Protein AF-A0AAN4YDA5-F1 (afdb_monomer)

pLDDT: mean 72.39, std 14.9, range [34.28, 94.94]

Structure (mmCIF, N/CA/C/O backbone):
data_AF-A0AAN4YDA5-F1
#
_entry.id   AF-A0AAN4YDA5-F1
#
loop_
_atom_site.group_PDB
_atom_site.id
_atom_site.type_symbol
_atom_site.label_atom_id
_atom_site.label_alt_id
_atom_site.label_comp_id
_atom_site.label_asym_id
_atom_site.label_entity_id
_atom_site.label_seq_id
_atom_site.pdbx_PDB_ins_code
_atom_site.Cartn_x
_atom_site.Cartn_y
_atom_site.Cartn_z
_atom_site.occupancy
_atom_site.B_iso_or_equiv
_atom_site.auth_seq_id
_atom_site.auth_comp_id
_atom_site.auth_asym_id
_atom_site.auth_atom_id
_atom_site.pdbx_PDB_model_num
ATOM 1 N N . MET A 1 1 ? 14.676 6.066 6.041 1.00 34.28 1 MET A N 1
ATOM 2 C CA . MET A 1 1 ? 15.477 5.289 5.071 1.00 34.28 1 MET A CA 1
ATOM 3 C C . MET A 1 1 ? 14.777 5.064 3.719 1.00 34.28 1 MET A C 1
ATOM 5 O O . MET A 1 1 ? 15.328 4.334 2.922 1.00 34.28 1 MET A O 1
ATOM 9 N N . GLU A 1 2 ? 13.653 5.724 3.388 1.00 39.34 2 GLU A N 1
ATOM 10 C CA . GLU A 1 2 ? 12.877 5.402 2.159 1.00 39.34 2 GLU A CA 1
ATOM 11 C C . GLU A 1 2 ? 12.733 6.587 1.170 1.00 39.34 2 GLU A C 1
ATOM 13 O O . GLU A 1 2 ? 12.292 6.413 0.042 1.00 39.34 2 GLU A O 1
ATOM 18 N N . ASN A 1 3 ? 13.141 7.809 1.548 1.00 34.31 3 ASN A N 1
ATOM 19 C CA . ASN A 1 3 ? 13.253 8.949 0.613 1.00 34.31 3 ASN A CA 1
ATOM 20 C C . ASN A 1 3 ? 14.486 8.844 -0.306 1.00 34.31 3 ASN A C 1
ATOM 22 O O . ASN A 1 3 ? 14.667 9.662 -1.206 1.00 34.31 3 ASN A O 1
ATOM 26 N N . LEU A 1 4 ? 15.340 7.846 -0.063 1.00 42.00 4 LEU A N 1
ATOM 27 C CA . LEU A 1 4 ? 16.563 7.623 -0.819 1.00 42.00 4 LEU A CA 1
ATOM 28 C C . LEU A 1 4 ? 16.290 6.921 -2.155 1.00 42.00 4 LEU A C 1
ATOM 30 O O . LEU A 1 4 ? 17.019 7.191 -3.089 1.00 42.00 4 LEU A O 1
ATOM 34 N N . ASP A 1 5 ? 15.244 6.106 -2.316 1.00 52.53 5 ASP A N 1
ATOM 35 C CA . ASP A 1 5 ? 15.135 5.218 -3.490 1.00 52.53 5 ASP A CA 1
ATOM 36 C C . ASP A 1 5 ? 15.022 5.958 -4.837 1.00 52.53 5 ASP A C 1
ATOM 38 O O . ASP A 1 5 ? 15.670 5.575 -5.808 1.00 52.53 5 ASP A O 1
ATOM 42 N N . PHE A 1 6 ? 14.262 7.057 -4.913 1.00 47.09 6 PHE A N 1
ATOM 43 C CA . PHE A 1 6 ? 14.107 7.822 -6.164 1.00 47.09 6 PHE A CA 1
ATOM 44 C C . PHE A 1 6 ? 15.249 8.816 -6.427 1.00 47.09 6 PHE A C 1
ATOM 46 O O . PHE A 1 6 ? 15.588 9.062 -7.584 1.00 47.09 6 PHE A O 1
ATOM 53 N N . LEU A 1 7 ? 15.857 9.385 -5.380 1.00 45.34 7 LEU A N 1
ATOM 54 C CA . LEU A 1 7 ? 16.996 10.300 -5.523 1.00 45.34 7 LEU A CA 1
ATOM 55 C C . LEU A 1 7 ? 18.299 9.521 -5.782 1.00 45.34 7 LEU A C 1
ATOM 57 O O . LEU A 1 7 ? 19.091 9.917 -6.630 1.00 45.34 7 LEU A O 1
ATOM 61 N N . VAL A 1 8 ? 18.465 8.362 -5.133 1.00 51.69 8 VAL A N 1
ATOM 62 C CA . VAL A 1 8 ? 19.531 7.387 -5.411 1.00 51.69 8 VAL A CA 1
ATOM 63 C C . VAL A 1 8 ? 19.336 6.767 -6.787 1.00 51.69 8 VAL A C 1
ATOM 65 O O . VAL A 1 8 ? 20.324 6.556 -7.465 1.00 51.69 8 VAL A O 1
ATOM 68 N N . ALA A 1 9 ? 18.110 6.548 -7.276 1.00 50.44 9 ALA A N 1
ATOM 69 C CA . ALA A 1 9 ? 17.897 6.152 -8.672 1.00 50.44 9 ALA A CA 1
ATOM 70 C C . ALA A 1 9 ? 18.414 7.203 -9.675 1.00 50.44 9 ALA A C 1
ATOM 72 O O . ALA A 1 9 ? 18.934 6.835 -10.727 1.00 50.44 9 ALA A O 1
ATOM 73 N N . LEU A 1 10 ? 18.311 8.497 -9.350 1.00 51.88 10 LEU A N 1
ATOM 74 C CA . LEU A 1 10 ? 18.840 9.583 -10.180 1.00 51.88 10 LEU A CA 1
ATOM 75 C C . LEU A 1 10 ? 20.381 9.659 -10.114 1.00 51.88 10 LEU A C 1
ATOM 77 O O . LEU A 1 10 ? 21.029 9.777 -11.150 1.00 51.88 10 LEU A O 1
ATOM 81 N N . GLU A 1 11 ? 20.965 9.513 -8.920 1.00 50.19 11 GLU A N 1
ATOM 82 C CA . GLU A 1 11 ? 22.423 9.418 -8.704 1.00 50.19 11 GLU A CA 1
ATOM 83 C C . GLU A 1 11 ? 23.027 8.149 -9.332 1.00 50.19 11 GLU A C 1
ATOM 85 O O . GLU A 1 11 ? 24.063 8.201 -9.990 1.00 50.19 11 GLU A O 1
ATOM 90 N N . LEU A 1 12 ? 22.349 7.004 -9.225 1.00 52.25 12 LEU A N 1
ATOM 91 C CA . LEU A 1 12 ? 22.730 5.753 -9.881 1.00 52.25 12 LEU A CA 1
ATOM 92 C C . LEU A 1 12 ? 22.575 5.844 -11.396 1.00 52.25 12 LEU A C 1
ATOM 94 O O . LEU A 1 12 ? 23.369 5.232 -12.099 1.00 52.25 12 LEU A O 1
ATOM 98 N N . CYS A 1 13 ? 21.616 6.618 -11.914 1.00 52.94 13 CYS A N 1
ATOM 99 C CA . CYS A 1 13 ? 21.529 6.920 -13.343 1.00 52.94 13 CYS A CA 1
ATOM 100 C C . CYS A 1 13 ? 22.736 7.755 -13.808 1.00 52.94 13 CYS A C 1
ATOM 102 O O . CYS A 1 13 ? 23.263 7.500 -14.890 1.00 52.94 13 CYS A O 1
ATOM 104 N N . HIS A 1 14 ? 23.220 8.691 -12.983 1.00 55.66 14 HIS A N 1
ATOM 105 C CA . HIS A 1 14 ? 24.477 9.414 -13.216 1.00 55.66 14 HIS A CA 1
ATOM 106 C C . HIS A 1 14 ? 25.704 8.485 -13.157 1.00 55.66 14 HIS A C 1
ATOM 108 O O . HIS A 1 14 ? 26.591 8.580 -14.007 1.00 55.66 14 HIS A O 1
ATOM 114 N N . LEU A 1 15 ? 25.734 7.539 -12.212 1.00 52.16 15 LEU A N 1
ATOM 115 C CA . LEU A 1 15 ? 26.804 6.545 -12.085 1.00 52.16 15 LEU A CA 1
ATOM 116 C C . LEU A 1 15 ? 26.795 5.521 -13.238 1.00 52.16 15 LEU A C 1
ATOM 118 O O . LEU A 1 15 ? 27.858 5.131 -13.714 1.00 52.16 15 LEU A O 1
ATOM 122 N N . TYR A 1 16 ? 25.616 5.126 -13.737 1.00 55.44 16 TYR A N 1
ATOM 123 C CA . TYR A 1 16 ? 25.456 4.267 -14.922 1.00 55.44 16 TYR A CA 1
ATOM 124 C C . TYR A 1 16 ? 25.935 4.969 -16.200 1.00 55.44 16 TYR A C 1
ATOM 126 O O . TYR A 1 16 ? 26.518 4.325 -17.069 1.00 55.44 16 TYR A O 1
ATOM 134 N N . LEU A 1 17 ? 25.744 6.291 -16.288 1.00 51.53 17 LEU A N 1
ATOM 135 C CA . LEU A 1 17 ? 26.284 7.135 -17.359 1.00 51.53 17 LEU A CA 1
ATOM 136 C C . LEU A 1 17 ? 27.822 7.185 -17.335 1.00 51.53 17 LEU A C 1
ATOM 138 O O . LEU A 1 17 ? 28.439 7.159 -18.396 1.00 51.53 17 LEU A O 1
ATOM 142 N N . LEU A 1 18 ? 28.447 7.191 -16.147 1.00 52.97 18 LEU A N 1
ATOM 143 C CA . LEU A 1 18 ? 29.911 7.131 -15.998 1.00 52.97 18 LEU A CA 1
ATOM 144 C C . LEU A 1 18 ? 30.494 5.716 -16.196 1.00 52.97 18 LEU A C 1
ATOM 146 O O . LEU A 1 18 ? 31.603 5.570 -16.706 1.00 52.97 18 LEU A O 1
ATOM 150 N N . CYS A 1 19 ? 29.765 4.667 -15.801 1.00 49.03 19 CYS A N 1
ATOM 151 C CA . CYS A 1 19 ? 30.196 3.263 -15.879 1.00 49.03 19 CYS A CA 1
ATOM 152 C C . CYS A 1 19 ? 29.975 2.628 -17.272 1.00 49.03 19 CYS A C 1
ATOM 154 O O . CYS A 1 19 ? 30.433 1.516 -17.536 1.00 49.03 19 CYS A O 1
ATOM 156 N N . GLY A 1 20 ? 29.311 3.335 -18.193 1.00 48.91 20 GLY A N 1
ATOM 157 C CA . GLY A 1 20 ? 29.119 2.903 -19.583 1.00 48.91 20 GLY A CA 1
ATOM 158 C C . GLY A 1 20 ? 30.387 2.940 -20.449 1.00 48.91 20 GLY A C 1
ATOM 159 O O . GLY A 1 20 ? 30.426 2.303 -21.495 1.00 48.91 20 GLY A O 1
ATOM 160 N N . THR A 1 21 ? 31.447 3.632 -20.021 1.00 49.22 21 THR A N 1
ATOM 161 C CA . THR A 1 21 ? 32.668 3.820 -20.831 1.00 49.22 21 THR A CA 1
ATOM 162 C C . THR A 1 21 ? 33.684 2.673 -20.701 1.00 49.22 21 THR A C 1
ATOM 164 O O . THR A 1 21 ? 34.673 2.659 -21.428 1.00 49.22 21 THR A O 1
ATOM 167 N N . LEU A 1 22 ? 33.480 1.708 -19.787 1.00 48.50 22 LEU A N 1
ATOM 168 C CA . LEU A 1 22 ? 34.521 0.737 -19.390 1.00 48.50 22 LEU A CA 1
ATOM 169 C C . LEU A 1 22 ? 34.213 -0.746 -19.675 1.00 48.50 22 LEU A C 1
ATOM 171 O O . LEU A 1 22 ? 35.069 -1.592 -19.436 1.00 48.50 22 LEU A O 1
ATOM 175 N N . SER A 1 23 ? 33.039 -1.091 -20.211 1.00 49.66 23 SER A N 1
ATOM 176 C CA . SER A 1 23 ? 32.669 -2.486 -20.525 1.00 49.66 23 SER A CA 1
ATOM 177 C C . SER A 1 23 ? 32.582 -2.742 -22.033 1.00 49.66 23 SER A C 1
ATOM 179 O O . SER A 1 23 ? 31.580 -3.189 -22.565 1.00 49.66 23 SER A O 1
ATOM 181 N N . MET A 1 24 ? 33.683 -2.473 -22.730 1.00 49.12 24 MET A N 1
ATOM 182 C CA . MET A 1 24 ? 33.855 -2.679 -24.170 1.00 49.12 24 MET A CA 1
ATOM 183 C C . MET A 1 24 ? 34.163 -4.160 -24.454 1.00 49.12 24 MET A C 1
ATOM 185 O O . MET A 1 24 ? 35.333 -4.516 -24.485 1.00 49.12 24 MET A O 1
ATOM 189 N N . LEU A 1 25 ? 33.147 -5.042 -24.558 1.00 48.94 25 LEU A N 1
ATOM 190 C CA . LEU A 1 25 ? 33.273 -6.394 -25.174 1.00 48.94 25 LEU A CA 1
ATOM 191 C C . LEU A 1 25 ? 31.954 -7.208 -25.326 1.00 48.94 25 LEU A C 1
ATOM 193 O O . LEU A 1 25 ? 32.028 -8.400 -25.627 1.00 48.94 25 LEU A O 1
ATOM 197 N N . ARG A 1 26 ? 30.737 -6.646 -25.152 1.00 53.34 26 ARG A N 1
ATOM 198 C CA . ARG A 1 26 ? 29.482 -7.445 -25.267 1.00 53.34 26 ARG A CA 1
ATOM 199 C C . ARG A 1 26 ? 28.284 -6.727 -25.928 1.00 53.34 26 ARG A C 1
ATOM 201 O O . ARG A 1 26 ? 27.133 -7.103 -25.694 1.00 53.34 26 ARG A O 1
ATOM 208 N N . ASP A 1 27 ? 28.537 -5.726 -26.777 1.00 51.53 27 ASP A N 1
ATOM 209 C CA . ASP A 1 27 ? 27.580 -4.648 -27.093 1.00 51.53 27 ASP A CA 1
ATOM 210 C C . ASP A 1 27 ? 27.171 -4.517 -28.568 1.00 51.53 27 ASP A C 1
ATOM 212 O O . ASP A 1 27 ? 27.545 -3.566 -29.248 1.00 51.53 27 ASP A O 1
ATOM 216 N N . LEU A 1 28 ? 26.305 -5.412 -29.054 1.00 50.78 28 LEU A N 1
ATOM 217 C CA . LEU A 1 28 ? 25.500 -5.108 -30.254 1.00 50.78 28 LEU A CA 1
ATOM 218 C C . LEU A 1 28 ? 23.986 -5.185 -29.996 1.00 50.78 28 LEU A C 1
ATOM 220 O O . LEU A 1 28 ? 23.225 -4.405 -30.556 1.00 50.78 28 LEU A O 1
ATOM 224 N N . GLN A 1 29 ? 23.538 -6.022 -29.052 1.00 55.00 29 GLN A N 1
ATOM 225 C CA . GLN A 1 29 ? 22.115 -6.132 -28.686 1.00 55.00 29 GLN A CA 1
ATOM 226 C C . GLN A 1 29 ? 21.689 -5.199 -27.528 1.00 55.00 29 GLN A C 1
ATOM 228 O O . GLN A 1 29 ? 20.506 -4.901 -27.377 1.00 55.00 29 GLN A O 1
ATOM 233 N N . ARG A 1 30 ? 22.637 -4.711 -26.707 1.00 52.34 30 ARG A N 1
ATOM 234 C CA . ARG A 1 30 ? 22.384 -3.798 -25.567 1.00 52.34 30 ARG A CA 1
ATOM 235 C C . ARG A 1 30 ? 22.401 -2.312 -25.959 1.00 52.34 30 ARG A C 1
ATOM 237 O O . ARG A 1 30 ? 21.693 -1.527 -25.333 1.00 52.34 30 ARG A O 1
ATOM 244 N N . LEU A 1 31 ? 23.120 -1.944 -27.025 1.00 51.47 31 LEU A N 1
ATOM 245 C CA . LEU A 1 31 ? 23.297 -0.552 -27.469 1.00 51.47 31 LEU A CA 1
ATOM 246 C C . LEU A 1 31 ? 22.010 0.080 -28.044 1.00 51.47 31 LEU A C 1
ATOM 248 O O . LEU A 1 31 ? 21.809 1.283 -27.933 1.00 51.47 31 LEU A O 1
ATOM 252 N N . LEU A 1 32 ? 21.100 -0.730 -28.600 1.00 54.00 32 LEU A N 1
ATOM 253 C CA . LEU A 1 32 ? 19.773 -0.289 -29.065 1.00 54.00 32 LEU A CA 1
ATOM 254 C C . LEU A 1 32 ? 18.725 -0.214 -27.936 1.00 54.00 32 LEU A C 1
ATOM 256 O O . LEU A 1 32 ? 17.678 0.410 -28.100 1.00 54.0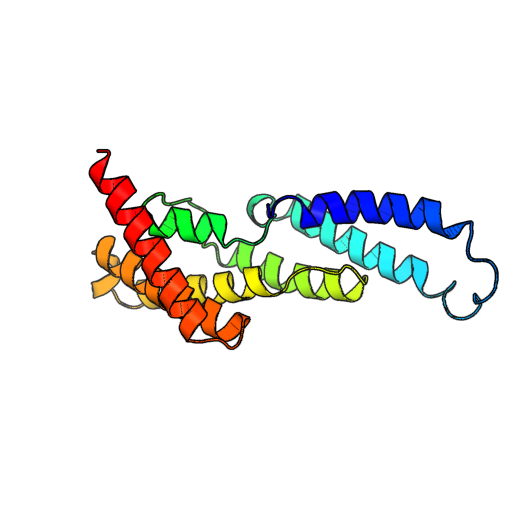0 32 LEU A O 1
ATOM 260 N N . LEU A 1 33 ? 18.983 -0.852 -26.787 1.00 55.06 33 LEU A N 1
ATOM 261 C CA . LEU A 1 33 ? 18.015 -0.987 -25.690 1.00 55.06 33 LEU A CA 1
ATOM 262 C C . LEU A 1 33 ? 18.179 0.081 -24.592 1.00 55.06 33 LEU A C 1
ATOM 264 O O . LEU A 1 33 ? 17.208 0.361 -23.883 1.00 55.06 33 LEU A O 1
ATOM 268 N N . SER A 1 34 ? 19.360 0.700 -24.492 1.00 60.38 34 SER A N 1
ATOM 269 C CA . SER A 1 34 ? 19.711 1.709 -23.483 1.00 60.38 34 SER A CA 1
ATOM 270 C C . SER A 1 34 ? 18.892 3.014 -23.532 1.00 60.38 34 SER A C 1
ATOM 272 O O . SER A 1 34 ? 18.431 3.436 -22.465 1.00 60.38 34 SER A O 1
ATOM 274 N N . PRO A 1 35 ? 18.590 3.650 -24.692 1.00 64.94 35 PRO A N 1
ATOM 275 C CA . PRO A 1 35 ? 17.844 4.914 -24.685 1.00 64.94 35 PRO A CA 1
ATOM 276 C C . PRO A 1 35 ? 16.380 4.721 -24.273 1.00 64.94 35 PRO A C 1
ATOM 278 O O . PRO A 1 35 ? 15.786 5.585 -23.628 1.00 64.94 35 PRO A O 1
ATOM 281 N N . ARG A 1 36 ? 15.796 3.558 -24.588 1.00 62.97 36 ARG A N 1
ATOM 282 C CA . ARG A 1 36 ? 14.414 3.222 -24.233 1.00 62.97 36 ARG A CA 1
ATOM 283 C C . ARG A 1 36 ? 14.234 3.139 -22.714 1.00 62.97 36 ARG A C 1
ATOM 285 O O . ARG A 1 36 ? 13.249 3.647 -22.193 1.00 62.97 36 ARG A O 1
ATOM 292 N N . GLN A 1 37 ? 15.186 2.535 -22.002 1.00 64.56 37 GLN A N 1
ATOM 293 C CA . GLN A 1 37 ? 15.141 2.373 -20.541 1.00 64.56 37 GLN A CA 1
ATOM 294 C C . GLN A 1 37 ? 15.288 3.716 -19.810 1.00 64.56 37 GLN A C 1
ATOM 296 O O . GLN A 1 37 ? 14.527 3.991 -18.881 1.00 64.56 37 GLN A O 1
ATOM 301 N N . MET A 1 38 ? 16.189 4.584 -20.286 1.00 67.19 38 MET A N 1
ATOM 302 C CA . MET A 1 38 ? 16.328 5.958 -19.784 1.00 67.19 38 MET A CA 1
ATOM 303 C C . MET A 1 38 ? 15.068 6.790 -20.022 1.00 67.19 38 MET A C 1
ATOM 305 O O . MET A 1 38 ? 14.641 7.510 -19.122 1.00 67.19 38 MET A O 1
ATOM 309 N N . LEU A 1 39 ? 14.434 6.668 -21.194 1.00 72.62 39 LEU A N 1
ATOM 310 C CA . LEU A 1 39 ? 13.193 7.385 -21.486 1.00 72.62 39 LEU A CA 1
ATOM 311 C C . LEU A 1 39 ? 12.072 6.977 -20.518 1.00 72.62 39 LEU A C 1
ATOM 313 O O . LEU A 1 39 ? 11.400 7.845 -19.965 1.00 72.62 39 LEU A O 1
ATOM 317 N N . PHE A 1 40 ? 11.916 5.678 -20.239 1.00 68.12 40 PHE A N 1
ATOM 318 C CA . PHE A 1 40 ? 10.947 5.195 -19.248 1.00 68.12 40 PHE A CA 1
ATOM 319 C C . PHE A 1 40 ? 11.239 5.715 -17.833 1.00 68.12 40 PHE A C 1
ATOM 321 O O . PHE A 1 40 ? 10.311 6.150 -17.150 1.00 68.12 40 PHE A O 1
ATOM 328 N N . ALA A 1 41 ? 12.507 5.739 -17.409 1.00 66.75 41 ALA A N 1
ATOM 329 C CA . ALA A 1 41 ? 12.897 6.266 -16.099 1.00 66.75 41 ALA A CA 1
ATOM 330 C C . ALA A 1 41 ? 12.640 7.779 -15.971 1.00 66.75 41 ALA A C 1
ATOM 332 O O . ALA A 1 41 ? 12.093 8.230 -14.964 1.00 66.75 41 ALA A O 1
ATOM 333 N N . LEU A 1 42 ? 12.986 8.562 -16.998 1.00 70.62 42 LEU A N 1
ATOM 334 C CA . LEU A 1 42 ? 12.786 10.014 -17.021 1.00 70.62 42 LEU A CA 1
ATOM 335 C C . LEU A 1 42 ? 11.302 10.386 -17.039 1.00 70.62 42 LEU A C 1
ATOM 337 O O . LEU A 1 42 ? 10.890 11.292 -16.313 1.00 70.62 42 LEU A O 1
ATOM 341 N N . ILE A 1 43 ? 10.489 9.666 -17.817 1.00 72.75 43 ILE A N 1
ATOM 342 C CA . ILE A 1 43 ? 9.034 9.857 -17.841 1.00 72.75 43 ILE A CA 1
ATOM 343 C C . ILE A 1 43 ? 8.440 9.522 -16.469 1.00 72.75 43 ILE A C 1
ATOM 345 O O . ILE A 1 43 ? 7.658 10.312 -15.945 1.00 72.75 43 ILE A O 1
ATOM 349 N N . ALA A 1 44 ? 8.845 8.409 -15.850 1.00 68.06 44 ALA A N 1
ATOM 350 C CA . ALA A 1 44 ? 8.374 8.023 -14.520 1.00 68.06 44 ALA A CA 1
ATOM 351 C C . ALA A 1 44 ? 8.739 9.064 -13.448 1.00 68.06 44 ALA A C 1
ATOM 353 O O . ALA A 1 44 ? 7.885 9.476 -12.661 1.00 68.06 44 ALA A O 1
ATOM 354 N N . ALA A 1 45 ? 9.991 9.531 -13.443 1.00 67.12 45 ALA A N 1
ATOM 355 C CA . ALA A 1 45 ? 10.474 10.531 -12.495 1.00 67.12 45 ALA A CA 1
ATOM 356 C C . ALA A 1 45 ? 9.785 11.893 -12.687 1.00 67.12 45 ALA A C 1
ATOM 358 O O . ALA A 1 45 ? 9.371 12.521 -11.711 1.00 67.12 45 ALA A O 1
ATOM 359 N N . SER A 1 46 ? 9.612 12.332 -13.938 1.00 68.88 46 SER A N 1
ATOM 360 C CA . SER A 1 46 ? 8.898 13.569 -14.276 1.00 68.88 46 SER A CA 1
ATOM 361 C C . SER A 1 46 ? 7.427 13.512 -13.845 1.00 68.88 46 SER A C 1
ATOM 363 O O . SER A 1 46 ? 6.916 14.452 -13.233 1.00 68.88 46 SER A O 1
ATOM 365 N N . LEU A 1 47 ? 6.766 12.370 -14.066 1.00 69.12 47 LEU A N 1
ATOM 366 C CA . LEU A 1 47 ? 5.371 12.151 -13.690 1.00 69.12 47 LEU A CA 1
ATOM 367 C C . LEU A 1 47 ? 5.167 12.222 -12.169 1.00 69.12 47 LEU A C 1
ATOM 369 O O . LEU A 1 47 ? 4.282 12.936 -11.701 1.00 69.12 47 LEU A O 1
ATOM 373 N N . VAL A 1 48 ? 6.009 11.544 -11.381 1.00 67.44 48 VAL A N 1
ATOM 374 C CA . VAL A 1 48 ? 5.916 11.579 -9.909 1.00 67.44 48 VAL A CA 1
ATOM 375 C C . VAL A 1 48 ? 6.197 12.987 -9.376 1.00 67.44 48 VAL A C 1
ATOM 377 O O . VAL A 1 48 ? 5.451 13.483 -8.529 1.00 67.44 48 VAL A O 1
ATOM 380 N N . LYS A 1 49 ? 7.220 13.666 -9.912 1.00 67.81 49 LYS A N 1
ATOM 381 C CA . LYS A 1 49 ? 7.602 15.021 -9.487 1.00 67.81 49 LYS A CA 1
ATOM 382 C C . LYS A 1 49 ? 6.530 16.066 -9.809 1.00 67.81 49 LYS A C 1
ATOM 384 O O . LYS A 1 49 ? 6.355 17.001 -9.034 1.00 67.81 49 LYS A O 1
ATOM 389 N N . SER A 1 50 ? 5.817 15.910 -10.926 1.00 67.88 50 SER A N 1
ATOM 390 C CA . SER A 1 50 ? 4.815 16.878 -11.386 1.00 67.88 50 SER A CA 1
ATOM 391 C C . SER A 1 50 ? 3.418 16.639 -10.797 1.00 67.88 50 SER A C 1
ATOM 393 O O . SER A 1 50 ? 2.741 17.608 -10.462 1.00 67.88 50 SER A O 1
ATOM 395 N N . PHE A 1 51 ? 2.988 15.382 -10.624 1.00 64.81 51 PHE A N 1
ATOM 396 C CA . PHE A 1 51 ? 1.610 15.075 -10.212 1.00 64.81 51 PHE A CA 1
ATOM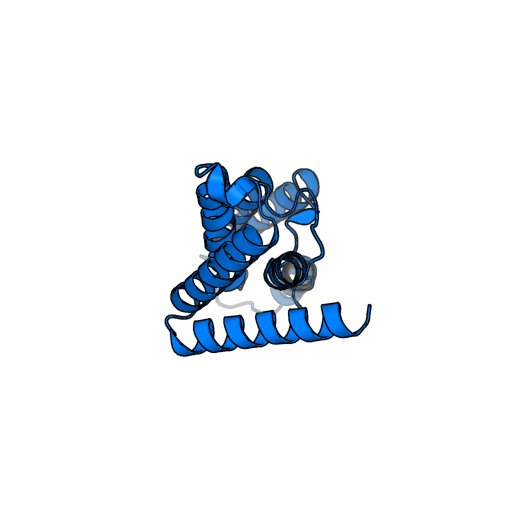 397 C C . PHE A 1 51 ? 1.417 14.878 -8.703 1.00 64.81 51 PHE A C 1
ATOM 399 O O . PHE A 1 51 ? 0.329 15.158 -8.197 1.00 64.81 51 PHE A O 1
ATOM 406 N N . ALA A 1 52 ? 2.419 14.378 -7.972 1.00 60.03 52 ALA A N 1
ATOM 407 C CA . ALA A 1 52 ? 2.297 14.144 -6.532 1.00 60.03 52 ALA A CA 1
ATOM 408 C C . ALA A 1 52 ? 3.674 14.000 -5.851 1.00 60.03 52 ALA A C 1
ATOM 410 O O . ALA A 1 52 ? 4.119 12.873 -5.625 1.00 60.03 52 ALA A O 1
ATOM 411 N N . PRO A 1 53 ? 4.324 15.099 -5.416 1.00 62.03 53 PRO A N 1
ATOM 412 C CA . PRO A 1 53 ? 5.563 15.005 -4.633 1.00 62.03 53 PRO A CA 1
ATOM 413 C C . PRO A 1 53 ? 5.362 14.263 -3.297 1.00 62.03 53 PRO A C 1
ATOM 415 O O . PRO A 1 53 ? 6.302 13.681 -2.771 1.00 62.03 53 PRO A O 1
ATOM 418 N N . TYR A 1 54 ? 4.124 14.201 -2.790 1.00 60.59 54 TYR A N 1
ATOM 419 C CA . TYR A 1 54 ? 3.730 13.401 -1.621 1.00 60.59 54 TYR A CA 1
ATOM 420 C C . TYR A 1 54 ? 3.738 11.882 -1.854 1.00 60.59 54 TYR A C 1
ATOM 422 O O . TYR A 1 54 ? 3.582 11.127 -0.902 1.00 60.59 54 TYR A O 1
ATOM 430 N N . ALA A 1 55 ? 3.855 11.417 -3.102 1.00 56.09 55 ALA A N 1
ATOM 431 C CA . ALA A 1 55 ? 3.965 9.994 -3.421 1.00 56.09 55 ALA A CA 1
ATOM 432 C C . ALA A 1 55 ? 5.420 9.490 -3.384 1.00 56.09 55 ALA A C 1
ATOM 434 O O . ALA A 1 55 ? 5.650 8.295 -3.587 1.00 56.09 55 ALA A O 1
ATOM 435 N N . ALA A 1 56 ? 6.390 10.381 -3.145 1.00 59.50 56 ALA A N 1
ATOM 436 C CA . ALA A 1 56 ? 7.789 10.015 -2.986 1.00 59.50 56 ALA A CA 1
ATOM 437 C C . ALA A 1 56 ? 7.996 9.213 -1.690 1.00 59.50 56 ALA A C 1
ATOM 439 O O . ALA A 1 56 ? 7.512 9.592 -0.629 1.00 59.50 56 ALA A O 1
ATOM 440 N N . GLY A 1 57 ? 8.719 8.097 -1.792 1.00 66.62 57 GLY A N 1
ATOM 441 C CA . GLY A 1 57 ? 8.990 7.192 -0.675 1.00 66.62 57 GLY A CA 1
ATOM 442 C C . GLY A 1 57 ? 8.061 5.976 -0.624 1.00 66.62 57 GLY A C 1
ATOM 443 O O . GLY A 1 57 ? 7.165 5.794 -1.444 1.00 66.62 57 GLY A O 1
ATOM 444 N N . SER A 1 58 ? 8.291 5.093 0.343 1.00 69.00 58 SER A N 1
ATOM 445 C CA . SER A 1 58 ? 7.626 3.784 0.468 1.00 69.00 58 SER A CA 1
ATOM 446 C C . SER A 1 58 ? 6.189 3.861 0.991 1.00 69.00 58 SER A C 1
ATOM 448 O O . SER A 1 58 ? 5.317 3.128 0.521 1.00 69.00 58 SER A O 1
ATOM 450 N N . GLY A 1 59 ? 5.882 4.826 1.859 1.00 74.12 59 GLY A N 1
ATOM 451 C CA . GLY A 1 59 ? 4.547 5.014 2.431 1.00 74.12 59 GLY A CA 1
ATOM 452 C C . GLY A 1 59 ? 4.330 4.357 3.790 1.00 74.12 59 GLY A C 1
ATOM 453 O O . GLY A 1 59 ? 3.383 4.706 4.491 1.00 74.12 59 GLY A O 1
ATOM 454 N N . ILE A 1 60 ? 5.201 3.425 4.191 1.00 81.56 60 ILE A N 1
ATOM 455 C CA . ILE A 1 60 ? 5.074 2.683 5.455 1.00 81.56 60 ILE A CA 1
ATOM 456 C C . ILE A 1 60 ? 5.226 3.629 6.651 1.00 81.56 60 ILE A C 1
ATOM 458 O O . ILE A 1 60 ? 4.427 3.588 7.592 1.00 81.56 60 ILE A O 1
ATOM 462 N N . SER A 1 61 ? 6.218 4.517 6.587 1.00 80.00 61 SER A N 1
ATOM 463 C CA . SER A 1 61 ? 6.485 5.521 7.617 1.00 80.00 61 SER A CA 1
ATOM 464 C C . SER A 1 61 ? 5.289 6.467 7.820 1.00 80.00 61 SER A C 1
ATOM 466 O O . SER A 1 61 ? 4.861 6.692 8.955 1.00 80.00 61 SER A O 1
ATOM 468 N N . GLU A 1 62 ? 4.675 6.966 6.740 1.00 83.12 62 GLU A N 1
ATOM 469 C CA . GLU A 1 62 ? 3.485 7.819 6.840 1.00 83.12 62 GLU A CA 1
ATOM 470 C C . GLU A 1 62 ? 2.253 7.060 7.347 1.00 83.12 62 GLU A C 1
ATOM 472 O O . GLU A 1 62 ? 1.520 7.576 8.192 1.00 83.12 62 GLU A O 1
ATOM 477 N N . ILE A 1 63 ? 2.034 5.821 6.890 1.00 85.06 63 ILE A N 1
ATOM 478 C CA . ILE A 1 63 ? 0.949 4.958 7.383 1.00 85.06 63 ILE A CA 1
ATOM 479 C C . ILE A 1 63 ? 1.068 4.771 8.898 1.00 85.06 63 ILE A C 1
ATOM 481 O O . ILE A 1 63 ? 0.075 4.906 9.618 1.00 85.06 63 ILE A O 1
ATOM 485 N N . LYS A 1 64 ? 2.283 4.522 9.400 1.00 85.75 64 LYS A N 1
ATOM 486 C CA . LYS A 1 64 ? 2.547 4.382 10.834 1.00 85.75 64 LYS A CA 1
ATOM 487 C C . LYS A 1 64 ? 2.214 5.666 11.601 1.00 85.75 64 LYS A C 1
ATOM 489 O O . LYS A 1 64 ? 1.552 5.588 12.635 1.00 85.75 64 LYS A O 1
ATOM 494 N N . CYS A 1 65 ? 2.568 6.838 11.069 1.00 84.50 65 CYS A N 1
ATOM 495 C CA . CYS A 1 65 ? 2.179 8.137 11.637 1.00 84.50 65 CYS A CA 1
ATOM 496 C C . CYS A 1 65 ? 0.656 8.346 11.671 1.00 84.50 65 CYS A C 1
ATOM 498 O O . CYS A 1 65 ? 0.107 8.776 12.690 1.00 84.50 65 CYS A O 1
ATOM 500 N N . ILE A 1 66 ? -0.045 7.994 10.590 1.00 85.75 66 ILE A N 1
ATOM 501 C CA . ILE A 1 66 ? -1.506 8.128 10.488 1.00 85.75 66 ILE A CA 1
ATOM 502 C C . ILE A 1 66 ? -2.213 7.252 11.520 1.00 85.75 66 ILE A C 1
ATOM 504 O O . ILE A 1 66 ? -3.162 7.692 12.180 1.00 85.75 66 ILE A O 1
ATOM 508 N N . ILE A 1 67 ? -1.720 6.030 11.700 1.00 85.38 67 ILE A N 1
ATOM 509 C CA . ILE A 1 67 ? -2.230 5.112 12.710 1.00 85.38 67 ILE A CA 1
ATOM 510 C C . ILE A 1 67 ? -1.911 5.600 14.132 1.00 85.38 67 ILE A C 1
ATOM 512 O O . ILE A 1 67 ? -2.773 5.507 15.011 1.00 85.38 67 ILE A O 1
ATOM 516 N N . ALA A 1 68 ? -0.709 6.139 14.361 1.00 83.19 68 ALA A N 1
ATOM 517 C CA . ALA A 1 68 ? -0.292 6.658 15.664 1.00 83.19 68 ALA A CA 1
ATOM 518 C C . ALA A 1 68 ? -1.165 7.830 16.137 1.00 83.19 68 ALA A C 1
ATOM 520 O O . ALA A 1 68 ? -1.356 8.014 17.335 1.00 83.19 68 ALA A O 1
ATOM 521 N N . GLY A 1 69 ? -1.753 8.587 15.208 1.00 78.44 69 GLY A N 1
ATOM 522 C CA . GLY A 1 69 ? -2.685 9.664 15.531 1.00 78.44 69 GLY A CA 1
ATOM 523 C C . GLY A 1 69 ? -2.583 10.868 14.604 1.00 78.44 69 GLY A C 1
ATOM 524 O O . GLY A 1 69 ? -3.553 11.621 14.492 1.00 78.44 69 GLY A O 1
ATOM 525 N N . PHE A 1 70 ? -1.464 11.009 13.896 1.00 78.31 70 PHE A N 1
ATOM 526 C CA . PHE A 1 70 ? -1.136 12.164 13.069 1.00 78.31 70 PHE A CA 1
ATOM 527 C C . PHE A 1 70 ? -1.753 12.033 11.676 1.00 78.31 70 PHE A C 1
ATOM 529 O O . PHE A 1 70 ? -1.198 11.411 10.773 1.00 78.31 70 PHE A O 1
ATOM 536 N N . VAL A 1 71 ? -2.937 12.618 11.492 1.00 70.19 71 VAL A N 1
ATOM 537 C CA . VAL A 1 71 ? -3.659 12.547 10.215 1.00 70.19 71 VAL A CA 1
ATOM 538 C C . VAL A 1 71 ? -3.043 13.513 9.200 1.00 70.19 71 VAL A C 1
ATOM 540 O O . VAL A 1 71 ? -3.291 14.717 9.245 1.00 70.19 71 VAL A O 1
ATOM 543 N N . MET A 1 72 ? -2.294 12.977 8.236 1.00 67.38 72 MET A N 1
ATOM 544 C CA . MET A 1 72 ? -1.814 13.725 7.071 1.00 67.38 72 MET A CA 1
ATOM 545 C C . MET A 1 72 ? -2.891 13.755 5.978 1.00 67.38 72 MET A C 1
ATOM 547 O O . MET A 1 72 ? -3.222 12.739 5.360 1.00 67.38 72 MET A O 1
ATOM 551 N N . LYS A 1 73 ? -3.470 14.938 5.741 1.00 63.16 73 LYS A N 1
ATOM 552 C CA . LYS A 1 73 ? -4.454 15.153 4.668 1.00 63.16 73 LYS A CA 1
ATOM 553 C C . LYS A 1 73 ? -3.761 14.993 3.308 1.00 63.16 73 LYS A C 1
ATOM 555 O O . LYS A 1 73 ? -2.728 15.601 3.075 1.00 63.16 73 LYS A O 1
ATOM 560 N N . GLY A 1 74 ? -4.331 14.171 2.423 1.00 65.31 74 GLY A N 1
ATOM 561 C CA . GLY A 1 74 ? -3.810 13.930 1.067 1.00 65.31 74 GLY A CA 1
ATOM 562 C C . GLY A 1 74 ? -2.993 12.643 0.893 1.00 65.31 74 GLY A C 1
ATOM 563 O O . GLY A 1 74 ? -2.906 12.148 -0.226 1.00 65.31 74 GLY A O 1
ATOM 564 N N . PHE A 1 75 ? -2.489 12.032 1.975 1.00 70.38 75 PHE A N 1
ATOM 565 C CA . PHE A 1 75 ? -1.671 10.811 1.885 1.00 70.38 75 PHE A CA 1
ATOM 566 C C . PHE A 1 75 ? -2.488 9.542 1.568 1.00 70.38 75 PHE A C 1
ATOM 568 O O . PHE A 1 75 ? -2.077 8.702 0.771 1.00 70.38 75 PHE A O 1
ATOM 575 N N . LEU A 1 76 ? -3.701 9.435 2.126 1.00 64.50 76 LEU A N 1
ATOM 576 C CA . LEU A 1 76 ? -4.691 8.400 1.774 1.00 64.50 76 LEU A CA 1
ATOM 577 C C . LEU A 1 76 ? -5.523 8.777 0.531 1.00 64.50 76 LEU A C 1
ATOM 579 O O . LEU A 1 76 ? -6.671 8.348 0.382 1.00 64.50 76 LEU A O 1
ATOM 583 N N . GLY A 1 77 ? -4.997 9.644 -0.334 1.00 69.44 77 GLY A N 1
ATOM 584 C CA . GLY A 1 77 ? -5.642 9.979 -1.596 1.00 69.44 77 GLY A CA 1
ATOM 585 C C . GLY A 1 77 ? -5.620 8.782 -2.545 1.00 69.44 77 GLY A C 1
ATOM 586 O O . GLY A 1 77 ? -4.574 8.188 -2.779 1.00 69.44 77 GLY A O 1
ATOM 587 N N . ALA A 1 78 ? -6.760 8.446 -3.154 1.00 70.56 78 ALA A N 1
ATOM 588 C CA . ALA A 1 78 ? -6.779 7.447 -4.226 1.00 70.56 78 ALA A CA 1
ATOM 589 C C . ALA A 1 78 ? -5.870 7.874 -5.397 1.00 70.56 78 ALA A C 1
ATOM 591 O O . ALA A 1 78 ? -5.221 7.041 -6.016 1.00 70.56 78 ALA A 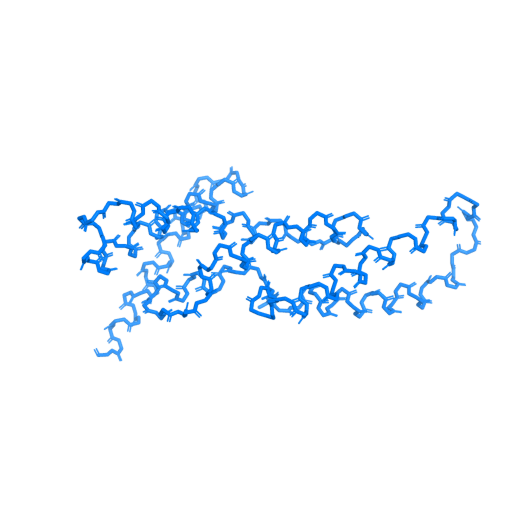O 1
ATOM 592 N N . TRP A 1 79 ? -5.760 9.184 -5.640 1.00 76.19 79 TRP A N 1
ATOM 593 C CA . TRP A 1 79 ? -4.912 9.759 -6.683 1.00 76.19 79 TRP A CA 1
ATOM 594 C C . TRP A 1 79 ? -3.413 9.487 -6.476 1.00 76.19 79 TRP A C 1
ATOM 596 O O . TRP A 1 79 ? -2.737 9.053 -7.404 1.00 76.19 79 TRP A O 1
ATOM 606 N N . THR A 1 80 ? -2.893 9.672 -5.256 1.00 76.00 80 THR A N 1
ATOM 607 C CA . THR A 1 80 ? -1.473 9.418 -4.945 1.00 76.00 80 THR A CA 1
ATOM 608 C C . THR A 1 80 ? -1.135 7.931 -5.050 1.00 76.00 80 THR A C 1
ATOM 610 O O . THR A 1 80 ? -0.076 7.574 -5.564 1.00 76.00 80 THR A O 1
ATOM 613 N N . LEU A 1 81 ? -2.062 7.059 -4.644 1.00 77.81 81 LEU A N 1
ATOM 614 C CA . LEU A 1 81 ? -1.939 5.610 -4.796 1.00 77.81 81 LEU A CA 1
ATOM 615 C C . LEU A 1 81 ? -1.920 5.180 -6.268 1.00 77.81 81 LEU A C 1
ATOM 617 O O . LEU A 1 81 ? -1.085 4.358 -6.643 1.00 77.81 81 LEU A O 1
ATOM 621 N N . LEU A 1 82 ? -2.799 5.737 -7.108 1.00 79.88 82 LEU A N 1
ATOM 622 C CA . LEU A 1 82 ? -2.837 5.417 -8.539 1.00 79.88 82 LEU A CA 1
ATOM 623 C C . LEU A 1 82 ? -1.527 5.800 -9.231 1.00 79.88 82 LEU A C 1
ATOM 625 O O . LEU A 1 82 ? -0.952 4.982 -9.946 1.00 79.88 82 LEU A O 1
ATOM 629 N N . ILE A 1 83 ? -1.009 7.001 -8.953 1.00 80.69 83 ILE A N 1
ATOM 630 C CA . ILE A 1 83 ? 0.284 7.449 -9.490 1.00 80.69 83 ILE A CA 1
ATOM 631 C C . ILE A 1 83 ? 1.401 6.497 -9.054 1.00 80.69 83 ILE A C 1
ATOM 633 O O . ILE A 1 83 ? 2.200 6.071 -9.884 1.00 80.69 83 ILE A O 1
ATOM 637 N N . LYS A 1 84 ? 1.431 6.098 -7.776 1.00 79.06 84 LYS A N 1
ATOM 638 C CA . LYS A 1 84 ? 2.445 5.179 -7.240 1.00 79.06 84 LYS A CA 1
ATOM 639 C C . LYS A 1 84 ? 2.371 3.784 -7.870 1.00 79.06 84 LYS A C 1
ATOM 641 O O . LYS A 1 84 ? 3.404 3.201 -8.193 1.00 79.06 84 LYS A O 1
ATOM 646 N N . SER A 1 85 ? 1.159 3.277 -8.100 1.00 79.06 85 SER A N 1
ATOM 647 C CA . SER A 1 85 ? 0.925 1.982 -8.748 1.00 79.06 85 SER A CA 1
ATOM 648 C C . SER A 1 85 ? 1.315 1.967 -10.226 1.00 79.06 85 SER A C 1
ATOM 650 O O . SER A 1 85 ? 1.617 0.897 -10.741 1.00 79.06 85 SER A O 1
ATOM 652 N N . ILE A 1 86 ? 1.296 3.113 -10.912 1.00 81.75 86 ILE A N 1
ATOM 653 C CA . ILE A 1 86 ? 1.725 3.239 -12.316 1.00 81.75 86 ILE A CA 1
ATOM 654 C C . ILE A 1 86 ? 3.234 3.509 -12.397 1.00 81.75 86 ILE A C 1
ATOM 656 O O . ILE A 1 86 ? 3.921 2.961 -13.258 1.00 81.75 86 ILE A O 1
ATOM 660 N N . ALA A 1 87 ? 3.773 4.307 -11.472 1.00 77.62 87 ALA A N 1
ATOM 661 C CA . ALA A 1 87 ? 5.194 4.638 -11.416 1.00 77.62 87 ALA A CA 1
ATOM 662 C C . ALA A 1 87 ? 6.074 3.420 -11.091 1.00 77.62 87 ALA A C 1
ATOM 664 O O . ALA A 1 87 ? 7.167 3.298 -11.641 1.00 77.62 87 ALA A O 1
ATOM 665 N N . LEU A 1 88 ? 5.605 2.501 -10.237 1.00 76.19 88 LEU A N 1
ATOM 666 C CA . LEU A 1 88 ? 6.377 1.323 -9.828 1.00 76.19 88 LEU A CA 1
ATOM 667 C C . LEU A 1 88 ? 6.661 0.346 -10.999 1.00 76.19 88 LEU A C 1
ATOM 669 O O . LEU A 1 88 ? 7.831 0.036 -11.216 1.00 76.19 88 LEU A O 1
ATOM 673 N N . PRO A 1 89 ? 5.675 -0.100 -11.808 1.00 78.56 89 PRO A N 1
ATOM 674 C CA . PRO A 1 89 ? 5.935 -0.890 -13.014 1.00 78.56 89 PRO A CA 1
ATOM 675 C C . PRO A 1 89 ? 6.842 -0.178 -14.018 1.00 78.56 89 PRO A C 1
ATOM 677 O O . PRO A 1 89 ? 7.691 -0.824 -14.627 1.00 78.56 89 PRO A O 1
ATOM 680 N N . LEU A 1 90 ? 6.695 1.143 -14.175 1.00 71.94 90 LEU A N 1
ATOM 681 C CA . LEU A 1 90 ? 7.557 1.941 -15.051 1.00 71.94 90 LEU A CA 1
ATOM 682 C C . LEU A 1 90 ? 9.019 1.948 -14.572 1.00 71.94 90 LEU A C 1
ATOM 684 O O . LEU A 1 90 ? 9.924 1.838 -15.397 1.00 71.94 90 LEU A O 1
ATOM 688 N N . ALA A 1 91 ? 9.253 2.026 -13.259 1.00 72.25 91 ALA A N 1
ATOM 689 C CA . ALA A 1 91 ? 10.591 1.954 -12.672 1.00 72.25 91 ALA A CA 1
ATOM 690 C C . ALA A 1 91 ? 11.207 0.546 -12.784 1.00 72.25 91 ALA A C 1
ATOM 692 O O . ALA A 1 91 ? 12.392 0.399 -13.073 1.00 72.25 91 ALA A O 1
ATOM 693 N N . ILE A 1 92 ? 10.406 -0.511 -12.630 1.00 70.12 92 ILE A N 1
ATOM 694 C CA . ILE A 1 92 ? 10.875 -1.888 -12.857 1.00 70.12 92 ILE A CA 1
ATOM 695 C C . ILE A 1 92 ? 11.208 -2.095 -14.345 1.00 70.12 92 ILE A C 1
ATOM 697 O O . ILE A 1 92 ? 12.223 -2.706 -14.678 1.00 70.12 92 ILE A O 1
ATOM 701 N N . ALA A 1 93 ? 10.401 -1.537 -15.255 1.00 72.62 93 ALA A N 1
ATOM 702 C CA . ALA A 1 93 ? 10.625 -1.612 -16.698 1.00 72.62 93 ALA A CA 1
ATOM 703 C C . ALA A 1 93 ? 11.897 -0.879 -17.163 1.00 72.62 93 ALA A C 1
ATOM 705 O O . ALA A 1 93 ? 12.473 -1.256 -18.188 1.00 72.62 93 ALA A O 1
ATOM 706 N N . SER A 1 94 ? 12.359 0.135 -16.421 1.00 65.75 94 SER A N 1
A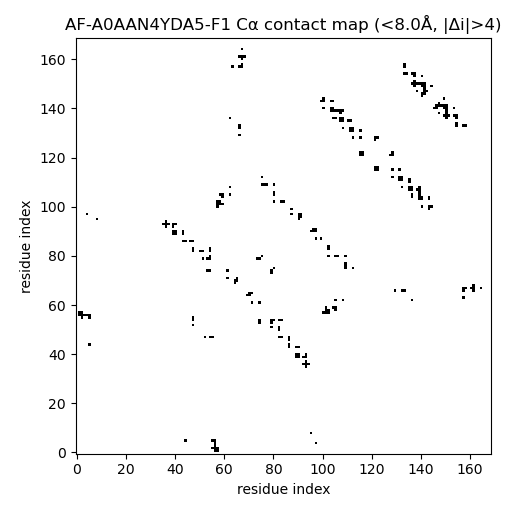TOM 707 C CA . SER A 1 94 ? 13.644 0.797 -16.674 1.00 65.75 94 SER A CA 1
ATOM 708 C C . SER A 1 94 ? 14.849 0.054 -16.083 1.00 65.75 94 SER A C 1
ATOM 710 O O . SER A 1 94 ? 15.983 0.439 -16.356 1.00 65.75 94 SER A O 1
ATOM 712 N N . GLY A 1 95 ? 14.630 -1.034 -15.334 1.00 65.81 95 GLY A N 1
ATOM 713 C CA . GLY A 1 95 ? 15.691 -1.836 -14.721 1.00 65.81 95 GLY A CA 1
ATOM 714 C C . GLY A 1 95 ? 16.167 -1.318 -13.362 1.00 65.81 95 GLY A C 1
ATOM 715 O O . GLY A 1 95 ? 17.204 -1.767 -12.876 1.00 65.81 95 GLY A O 1
ATOM 716 N N . LEU A 1 96 ? 15.428 -0.394 -12.737 1.00 64.38 96 LEU A N 1
ATOM 717 C CA . LEU A 1 96 ? 15.712 0.065 -11.379 1.00 64.38 96 LEU A CA 1
ATOM 718 C C . LEU A 1 96 ? 15.257 -0.991 -10.364 1.00 64.38 96 LEU A C 1
ATOM 720 O O . LEU A 1 96 ? 14.119 -1.463 -10.392 1.00 64.38 96 LEU A O 1
ATOM 724 N N . SER A 1 97 ? 16.143 -1.332 -9.429 1.00 64.81 97 SER A N 1
ATOM 725 C CA . SER A 1 97 ? 15.829 -2.224 -8.310 1.00 64.81 97 SER A CA 1
ATOM 726 C C . SER A 1 97 ? 15.037 -1.466 -7.241 1.00 64.81 97 SER A C 1
ATOM 728 O O . SER A 1 97 ? 15.601 -1.016 -6.248 1.00 64.81 97 SER A O 1
ATOM 730 N N . VAL A 1 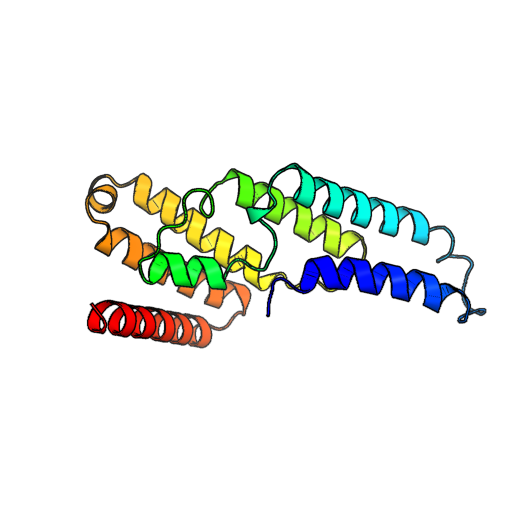98 ?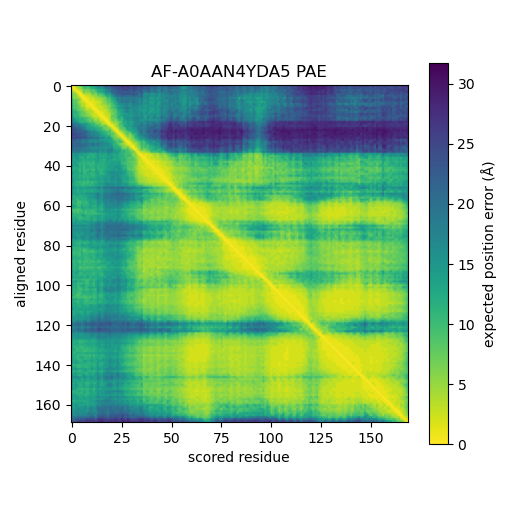 13.731 -1.299 -7.459 1.00 71.38 98 VAL A N 1
ATOM 731 C CA . VAL A 1 98 ? 12.815 -0.626 -6.522 1.00 71.38 98 VAL A CA 1
ATOM 732 C C . VAL A 1 98 ? 12.012 -1.655 -5.722 1.00 71.38 98 VAL A C 1
ATOM 734 O O . VAL A 1 98 ? 11.520 -2.642 -6.269 1.00 71.38 98 VAL A O 1
ATOM 737 N N . GLY A 1 99 ? 11.842 -1.420 -4.418 1.00 70.31 99 GLY A N 1
ATOM 738 C CA . GLY A 1 99 ? 11.048 -2.282 -3.541 1.00 70.31 99 GLY A CA 1
ATOM 739 C C . GLY A 1 99 ? 9.539 -2.185 -3.807 1.00 70.31 99 GLY A C 1
ATOM 740 O O . GLY A 1 99 ? 8.944 -1.116 -3.685 1.00 70.31 99 GLY A O 1
ATOM 741 N N . LYS A 1 100 ? 8.892 -3.319 -4.109 1.00 74.31 100 LYS A N 1
ATOM 742 C CA . LYS A 1 100 ? 7.428 -3.426 -4.308 1.00 74.31 100 LYS A CA 1
ATOM 743 C C . LYS A 1 100 ? 6.611 -3.501 -3.009 1.00 74.31 100 LYS A C 1
ATOM 745 O O . LYS A 1 100 ? 5.384 -3.417 -3.044 1.00 74.31 100 LYS A O 1
ATOM 750 N N . GLU A 1 101 ? 7.285 -3.659 -1.872 1.00 83.81 101 GLU A N 1
ATOM 751 C CA . GLU A 1 101 ? 6.642 -3.949 -0.585 1.00 83.81 101 GLU A CA 1
ATOM 752 C C . GLU A 1 101 ? 5.861 -2.745 -0.037 1.00 83.81 101 GLU A C 1
ATOM 754 O O . GLU A 1 101 ? 4.699 -2.878 0.344 1.00 83.81 101 GLU A O 1
ATOM 759 N N . GLY A 1 102 ? 6.447 -1.543 -0.080 1.00 80.50 102 GLY A N 1
ATOM 760 C CA . GLY A 1 102 ? 5.811 -0.307 0.397 1.00 80.50 102 GLY A CA 1
ATOM 761 C C . GLY A 1 102 ? 4.467 0.015 -0.276 1.00 80.50 102 GLY A C 1
ATOM 762 O O . GLY A 1 102 ? 3.457 0.174 0.417 1.00 80.50 102 GLY A O 1
ATOM 763 N N . PRO A 1 103 ? 4.400 0.051 -1.624 1.00 81.75 103 PRO A N 1
ATOM 764 C CA . PRO A 1 103 ? 3.152 0.280 -2.354 1.00 81.75 103 PRO A CA 1
ATOM 765 C C . PRO A 1 103 ? 2.060 -0.760 -2.067 1.00 81.75 103 PRO A C 1
ATOM 767 O O . PRO A 1 103 ? 0.886 -0.397 -2.008 1.00 81.75 103 PRO A O 1
ATOM 770 N N . SER A 1 104 ? 2.427 -2.030 -1.856 1.00 86.44 104 SER A N 1
ATOM 771 C CA . SER A 1 104 ? 1.477 -3.106 -1.536 1.00 86.44 104 SER A CA 1
ATOM 772 C C . SER A 1 104 ? 0.769 -2.861 -0.198 1.00 86.44 104 SER A C 1
ATOM 774 O O . SER A 1 104 ? -0.461 -2.903 -0.106 1.00 86.44 104 SER A O 1
ATOM 776 N N . VAL A 1 105 ? 1.535 -2.497 0.836 1.00 88.56 105 VAL A N 1
ATOM 777 C CA . VAL A 1 105 ? 0.981 -2.159 2.157 1.00 88.56 105 VAL A CA 1
ATOM 778 C C . VAL A 1 105 ? 0.096 -0.913 2.071 1.00 88.56 105 VAL A C 1
ATOM 780 O O . VAL A 1 105 ? -0.997 -0.883 2.637 1.00 88.56 105 VAL A O 1
ATOM 783 N N . HIS A 1 106 ? 0.519 0.105 1.315 1.00 87.69 106 HIS A N 1
ATOM 784 C CA . HIS A 1 106 ? -0.274 1.321 1.098 1.00 87.69 106 HIS A CA 1
ATOM 785 C C . HIS A 1 106 ? -1.605 1.021 0.403 1.00 87.69 106 HIS A C 1
ATOM 787 O O . HIS A 1 106 ? -2.640 1.557 0.804 1.00 87.69 106 HIS A O 1
ATOM 793 N N . PHE A 1 107 ? -1.610 0.110 -0.572 1.00 88.06 107 PHE A N 1
ATOM 794 C CA . PHE A 1 107 ? -2.830 -0.330 -1.241 1.00 88.06 107 PHE A CA 1
ATOM 795 C C . PHE A 1 107 ? -3.835 -0.951 -0.264 1.00 88.06 107 PHE A C 1
ATOM 797 O O . PHE A 1 107 ? -5.002 -0.548 -0.243 1.00 88.06 107 PHE A O 1
ATOM 804 N N . ALA A 1 108 ? -3.377 -1.856 0.605 1.00 91.56 108 ALA A N 1
ATOM 805 C CA . ALA A 1 108 ? -4.219 -2.490 1.619 1.00 91.56 108 ALA A CA 1
ATOM 806 C C . ALA A 1 108 ? -4.840 -1.467 2.591 1.00 91.56 108 ALA A C 1
ATOM 808 O O . ALA A 1 108 ? -6.035 -1.525 2.889 1.00 91.56 108 ALA A O 1
ATOM 809 N N . VAL A 1 109 ? -4.056 -0.483 3.039 1.00 89.56 109 VAL A N 1
ATOM 810 C CA . VAL A 1 109 ? -4.516 0.568 3.963 1.00 89.56 109 VAL A CA 1
ATOM 811 C C . VAL A 1 109 ? -5.517 1.514 3.299 1.00 89.56 109 VAL A C 1
ATOM 813 O O . VAL A 1 109 ? -6.527 1.884 3.904 1.00 89.56 109 VAL A O 1
ATOM 816 N N . CYS A 1 110 ? -5.290 1.882 2.037 1.00 87.56 110 CYS A N 1
ATOM 817 C CA . CYS A 1 110 ? -6.247 2.669 1.265 1.00 87.56 110 CYS A CA 1
ATOM 818 C C . CYS A 1 110 ? -7.567 1.915 1.059 1.00 87.56 110 CYS A C 1
ATOM 820 O O . CYS A 1 110 ? -8.631 2.510 1.246 1.00 87.56 110 CYS A O 1
ATOM 822 N N . ALA A 1 111 ? -7.518 0.614 0.758 1.00 89.06 111 ALA A N 1
ATOM 823 C CA . ALA A 1 111 ? -8.710 -0.228 0.683 1.00 89.06 111 ALA A CA 1
ATOM 824 C C . ALA A 1 111 ? -9.457 -0.260 2.029 1.00 89.06 111 ALA A C 1
ATOM 826 O O . ALA A 1 111 ? -10.664 -0.019 2.070 1.00 89.06 111 ALA A O 1
ATOM 827 N N . GLY A 1 112 ? -8.738 -0.433 3.144 1.00 89.12 112 GLY A N 1
ATOM 828 C CA . GLY A 1 112 ? -9.298 -0.357 4.497 1.00 89.12 112 GLY A CA 1
ATOM 829 C C . GLY A 1 112 ? -9.972 0.979 4.811 1.00 89.12 112 GLY A C 1
ATOM 830 O O . GLY A 1 112 ? -11.046 1.013 5.415 1.00 89.12 112 GLY A O 1
ATOM 831 N N . ASN A 1 113 ? -9.392 2.090 4.356 1.00 87.31 113 ASN A N 1
ATOM 832 C CA . ASN A 1 113 ? -9.975 3.424 4.499 1.00 87.31 113 ASN A CA 1
ATOM 833 C C . ASN A 1 113 ? -11.250 3.609 3.661 1.00 87.31 113 ASN A C 1
ATOM 835 O O . ASN A 1 113 ? -12.204 4.217 4.141 1.00 87.31 113 ASN A O 1
ATOM 839 N N . VAL A 1 114 ? -11.306 3.073 2.437 1.00 86.31 114 VAL A N 1
ATOM 840 C CA . VAL A 1 114 ? -12.528 3.098 1.609 1.00 86.31 114 VAL A CA 1
ATOM 841 C C . VAL A 1 114 ? -13.632 2.263 2.258 1.00 86.31 114 VAL A C 1
ATOM 843 O O . VAL A 1 114 ? -14.751 2.749 2.415 1.00 86.31 114 VAL A O 1
ATOM 846 N N . ILE A 1 115 ? -13.303 1.057 2.728 1.00 86.31 115 ILE A N 1
ATOM 847 C CA . ILE A 1 115 ? -14.236 0.181 3.452 1.00 86.31 115 ILE A CA 1
ATOM 848 C C . ILE A 1 115 ? -14.749 0.878 4.720 1.00 86.31 115 ILE A C 1
ATOM 850 O O . ILE A 1 115 ? -15.954 0.927 4.957 1.00 86.31 115 ILE A O 1
ATOM 854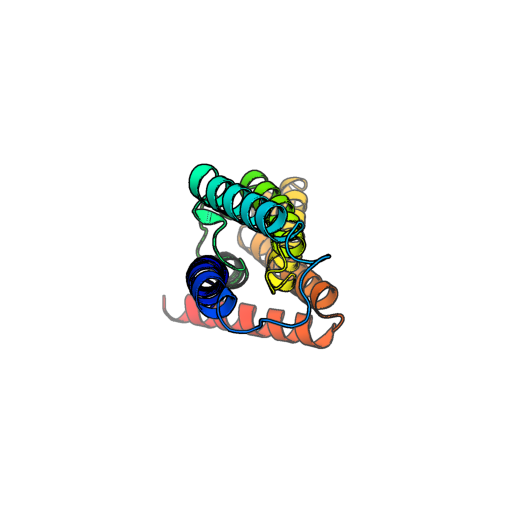 N N . SER A 1 116 ? -13.865 1.515 5.492 1.00 84.31 116 SER A N 1
ATOM 855 C CA . SER A 1 116 ? -14.246 2.267 6.698 1.00 84.31 116 SER A CA 1
ATOM 856 C C . SER A 1 116 ? -15.191 3.438 6.401 1.00 84.31 116 SER A C 1
ATOM 858 O O . SER A 1 116 ? -16.014 3.790 7.244 1.00 84.31 116 SER A O 1
ATOM 860 N N . ARG A 1 117 ? -15.099 4.041 5.206 1.00 79.06 117 ARG A N 1
ATOM 861 C CA . ARG A 1 117 ? -15.977 5.138 4.763 1.00 79.06 117 ARG A CA 1
ATOM 862 C C . ARG A 1 117 ? -17.341 4.662 4.268 1.00 79.06 117 ARG A C 1
ATOM 864 O O . ARG A 1 117 ? -18.300 5.419 4.404 1.00 79.06 117 ARG A O 1
ATOM 871 N N . LEU A 1 118 ? -17.435 3.447 3.723 1.00 80.56 118 LEU A N 1
ATOM 872 C CA . LEU A 1 118 ? -18.700 2.849 3.273 1.00 80.56 118 LEU A CA 1
ATOM 873 C C . LEU A 1 118 ? -19.641 2.546 4.449 1.00 80.56 118 LEU A C 1
ATOM 875 O O . LEU A 1 118 ? -20.856 2.674 4.320 1.00 80.56 118 LEU A O 1
ATOM 879 N N . PHE A 1 119 ? -19.095 2.223 5.624 1.00 79.00 119 PHE A N 1
ATOM 880 C CA . PHE A 1 119 ? -19.889 1.972 6.824 1.00 79.00 119 PHE A CA 1
ATOM 881 C C . PHE A 1 119 ? -19.979 3.210 7.732 1.00 79.00 119 PHE A C 1
ATOM 883 O O . PHE A 1 119 ? -19.063 3.536 8.489 1.00 79.00 119 PHE A O 1
ATOM 890 N N . SER A 1 120 ? -21.148 3.861 7.745 1.00 63.50 120 SER A N 1
ATOM 891 C CA . SER A 1 120 ? -21.428 5.070 8.548 1.00 63.50 120 SER A CA 1
ATOM 892 C C . SER A 1 120 ? -21.169 4.893 10.063 1.00 63.50 120 SER A C 1
ATOM 894 O O . SER A 1 120 ? -20.749 5.828 10.746 1.00 63.50 120 SER A O 1
ATOM 896 N N . LYS A 1 121 ? -21.305 3.660 10.581 1.00 63.03 121 LYS A N 1
ATOM 897 C CA . LYS A 1 121 ? -21.017 3.283 11.982 1.00 63.03 121 LYS A CA 1
ATOM 898 C C . LYS A 1 121 ? -19.527 3.396 12.361 1.00 63.03 121 LYS A C 1
ATOM 900 O O . LYS A 1 121 ? -19.214 3.612 13.529 1.00 63.03 121 LYS A O 1
ATOM 905 N N . TYR A 1 122 ? -18.616 3.258 11.393 1.00 64.12 122 TYR A N 1
ATOM 906 C CA . TYR A 1 122 ? -17.162 3.377 11.587 1.00 64.12 122 TYR A CA 1
ATOM 907 C C . TYR A 1 122 ? -16.653 4.793 11.298 1.00 64.12 122 TYR A C 1
ATOM 909 O O . TYR A 1 122 ? -15.713 5.246 11.949 1.00 64.12 122 TYR A O 1
ATOM 917 N N . LYS A 1 123 ? -17.338 5.528 10.412 1.00 64.31 123 LYS A N 1
ATOM 918 C CA . LYS A 1 123 ? -17.042 6.928 10.066 1.00 64.31 123 LYS A CA 1
ATOM 919 C C . LYS A 1 123 ? -17.088 7.885 11.267 1.00 64.31 123 LYS A C 1
ATOM 921 O O . LYS A 1 123 ? -16.312 8.832 11.320 1.00 64.31 123 LYS A O 1
ATOM 926 N N . GLN A 1 124 ? -17.989 7.646 12.221 1.00 62.44 124 GLN A N 1
ATOM 927 C CA . GLN A 1 124 ? -18.207 8.512 13.391 1.00 62.44 124 GLN A CA 1
ATOM 928 C C . GLN A 1 124 ? -17.119 8.368 14.474 1.00 62.44 124 GLN A C 1
ATOM 930 O O . GLN A 1 124 ? -16.909 9.288 15.258 1.00 62.44 124 GLN A O 1
ATOM 935 N N . SER A 1 125 ? -16.398 7.239 14.524 1.00 76.62 125 SER A N 1
ATOM 936 C CA . SER A 1 125 ? -15.375 6.989 15.547 1.00 76.62 125 SER A CA 1
ATOM 937 C C . SER A 1 125 ? -13.978 6.909 14.936 1.00 76.62 125 SER A C 1
ATOM 939 O O . SER A 1 125 ? -13.603 5.921 14.297 1.00 76.62 125 SER A O 1
ATOM 941 N N . ALA A 1 126 ? -13.162 7.929 15.212 1.00 77.06 126 ALA A N 1
ATOM 942 C CA . ALA A 1 126 ? -11.763 7.966 14.789 1.00 77.06 126 ALA A CA 1
ATOM 943 C C . ALA A 1 126 ? -10.938 6.805 15.375 1.00 77.06 126 ALA A C 1
ATOM 945 O O . ALA A 1 126 ? -9.986 6.348 14.744 1.00 77.06 126 ALA A O 1
ATOM 946 N N . SER A 1 127 ? -11.306 6.291 16.557 1.00 81.06 127 SER A N 1
ATOM 947 C CA . SER A 1 127 ? -10.597 5.160 17.169 1.00 81.06 127 SER A CA 1
ATOM 948 C C . SER A 1 127 ? -10.830 3.861 16.393 1.00 81.06 127 SER A C 1
ATOM 950 O O . SER A 1 127 ? -9.866 3.164 16.084 1.00 81.06 127 SER A O 1
ATOM 952 N N . LYS A 1 128 ? -12.078 3.588 15.979 1.00 83.62 128 LYS A N 1
ATOM 953 C CA . LYS A 1 128 ? -12.405 2.394 15.181 1.00 83.62 128 LYS A CA 1
ATOM 954 C C . LYS A 1 128 ? -11.824 2.449 13.774 1.00 83.62 128 LYS A C 1
ATOM 956 O O . LYS A 1 128 ? -11.332 1.445 13.279 1.00 83.62 128 LYS A O 1
ATOM 961 N N . THR A 1 129 ? -11.826 3.624 13.143 1.00 84.50 129 THR A N 1
ATOM 962 C CA . THR A 1 129 ? -11.169 3.794 11.836 1.00 84.50 129 THR A CA 1
ATOM 963 C C . THR A 1 129 ? -9.670 3.483 11.928 1.00 84.50 129 THR A C 1
ATOM 965 O O . THR A 1 129 ? -9.133 2.792 11.067 1.00 84.50 129 THR A O 1
ATOM 968 N N . ARG A 1 130 ? -8.989 3.921 12.998 1.00 85.62 130 ARG A N 1
ATOM 969 C CA . ARG A 1 130 ? -7.568 3.596 13.224 1.00 85.62 130 ARG A CA 1
ATOM 970 C C . ARG A 1 130 ? -7.325 2.108 13.463 1.00 85.62 130 ARG A C 1
ATOM 972 O O . ARG A 1 130 ? -6.310 1.597 13.010 1.00 85.62 130 ARG A O 1
ATOM 979 N N . GLU A 1 131 ? -8.249 1.418 14.121 1.00 87.88 131 GLU A N 1
ATOM 980 C CA . GLU A 1 131 ? -8.170 -0.031 14.329 1.00 87.88 131 GLU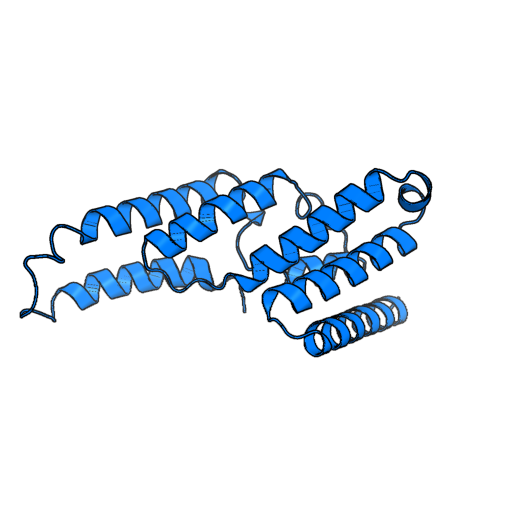 A CA 1
ATOM 981 C C . GLU A 1 131 ? -8.295 -0.812 13.007 1.00 87.88 131 GLU A C 1
ATOM 983 O O . GLU A 1 131 ? -7.508 -1.719 12.726 1.00 87.88 131 GLU A O 1
ATOM 988 N N . VAL A 1 132 ? -9.209 -0.393 12.127 1.00 90.38 132 VAL A N 1
ATOM 989 C CA . VAL A 1 132 ? -9.317 -0.962 10.773 1.00 90.38 132 VAL A CA 1
ATOM 990 C C . VAL A 1 132 ? -8.057 -0.671 9.951 1.00 90.38 132 VAL A C 1
ATOM 992 O O . VAL A 1 132 ? -7.552 -1.556 9.260 1.00 90.38 132 VAL A O 1
ATOM 995 N N . LEU A 1 133 ? -7.494 0.536 10.059 1.00 90.00 133 LEU A N 1
ATOM 996 C CA . 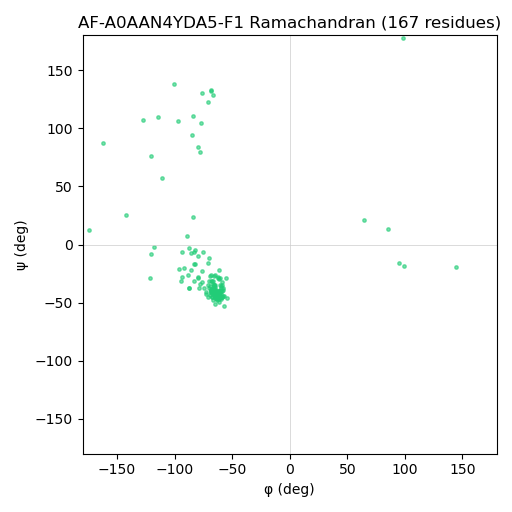LEU A 1 133 ? -6.228 0.890 9.408 1.00 90.00 133 LEU A CA 1
ATOM 997 C C . LEU A 1 133 ? -5.058 0.032 9.924 1.00 90.00 133 LEU A C 1
ATOM 999 O O . LEU A 1 133 ? -4.277 -0.451 9.111 1.00 90.00 133 LEU A O 1
ATOM 1003 N N . THR A 1 134 ? -4.956 -0.233 11.236 1.00 90.94 134 THR A N 1
ATOM 1004 C CA . THR A 1 134 ? -3.946 -1.170 11.774 1.00 90.94 134 THR A CA 1
ATOM 1005 C C . THR A 1 134 ? -4.114 -2.578 11.233 1.00 90.94 134 THR A C 1
ATOM 1007 O O . THR A 1 134 ? -3.133 -3.188 10.817 1.00 90.94 134 THR A O 1
ATOM 1010 N N . ALA A 1 135 ? -5.346 -3.091 11.221 1.00 92.19 135 ALA A N 1
ATOM 1011 C CA . ALA A 1 135 ? -5.629 -4.449 10.778 1.00 92.19 135 ALA A CA 1
ATOM 1012 C C . ALA A 1 135 ? -5.323 -4.625 9.283 1.00 92.19 135 ALA A C 1
ATOM 1014 O O . ALA A 1 135 ? -4.699 -5.604 8.882 1.00 92.19 135 ALA A O 1
ATOM 1015 N N . THR A 1 136 ? -5.702 -3.644 8.460 1.00 93.31 136 THR A N 1
ATOM 1016 C CA . THR A 1 136 ? -5.418 -3.663 7.019 1.00 93.31 136 THR A CA 1
ATOM 1017 C C . THR A 1 136 ? -3.946 -3.440 6.696 1.00 93.31 136 THR A C 1
ATOM 1019 O O . THR A 1 136 ? -3.441 -4.092 5.787 1.00 93.31 136 THR A O 1
ATOM 1022 N N . ALA A 1 137 ? -3.224 -2.615 7.460 1.00 91.44 137 ALA A N 1
ATOM 1023 C CA . ALA A 1 137 ? -1.774 -2.495 7.321 1.00 91.44 137 ALA A CA 1
ATOM 1024 C C . ALA A 1 137 ? -1.065 -3.817 7.655 1.00 91.44 137 ALA A C 1
ATOM 1026 O O . ALA A 1 137 ? -0.225 -4.269 6.885 1.00 91.44 137 ALA A O 1
ATOM 1027 N N . ALA A 1 138 ? -1.445 -4.476 8.755 1.00 93.31 138 ALA A N 1
ATOM 1028 C CA . ALA A 1 138 ? -0.904 -5.778 9.146 1.00 93.31 138 ALA A CA 1
ATOM 1029 C C . ALA A 1 138 ? -1.170 -6.865 8.092 1.00 93.31 138 ALA A C 1
ATOM 1031 O O . ALA A 1 138 ? -0.260 -7.611 7.731 1.00 93.31 138 ALA A O 1
ATOM 1032 N N . ALA A 1 139 ? -2.393 -6.915 7.555 1.00 93.94 139 ALA A N 1
ATOM 1033 C CA . ALA A 1 139 ? -2.745 -7.811 6.456 1.00 93.94 139 ALA A CA 1
ATOM 1034 C C . ALA A 1 139 ? -1.950 -7.490 5.180 1.00 93.94 139 ALA A C 1
ATOM 1036 O O . ALA A 1 139 ? -1.437 -8.399 4.533 1.00 93.94 139 ALA A O 1
ATOM 1037 N N . GLY A 1 140 ? -1.786 -6.205 4.849 1.00 91.81 140 GLY A N 1
ATOM 1038 C CA . GLY A 1 140 ? -0.973 -5.754 3.720 1.00 91.81 140 GLY A CA 1
ATOM 1039 C C . GLY A 1 140 ? 0.485 -6.193 3.837 1.00 91.81 140 GLY A C 1
ATOM 1040 O O . GLY A 1 140 ? 1.034 -6.724 2.880 1.00 91.81 140 GLY A O 1
ATOM 1041 N N . VAL A 1 141 ? 1.089 -6.051 5.021 1.00 91.12 141 VAL A N 1
ATOM 1042 C CA . VAL A 1 141 ? 2.458 -6.520 5.304 1.00 91.12 141 VAL A CA 1
ATOM 1043 C C . VAL A 1 141 ? 2.544 -8.043 5.186 1.00 91.12 141 VAL A C 1
ATOM 1045 O O . VAL A 1 141 ? 3.458 -8.557 4.545 1.00 91.12 141 VAL A O 1
ATOM 1048 N N . ALA A 1 142 ? 1.574 -8.779 5.736 1.00 93.25 142 ALA A N 1
ATOM 1049 C CA . ALA A 1 142 ? 1.549 -10.237 5.632 1.00 93.25 142 ALA A CA 1
ATOM 1050 C C . ALA A 1 142 ? 1.492 -10.722 4.173 1.00 93.25 142 ALA A C 1
ATOM 1052 O O . ALA A 1 142 ? 2.186 -11.673 3.823 1.00 93.25 142 ALA A O 1
ATOM 1053 N N . VAL A 1 143 ? 0.708 -10.051 3.321 1.00 91.12 143 VAL A N 1
ATOM 1054 C CA . VAL A 1 143 ? 0.595 -10.364 1.886 1.00 91.12 143 VAL A CA 1
ATOM 1055 C C . VAL A 1 143 ? 1.845 -9.946 1.114 1.00 91.12 143 VAL A C 1
ATOM 1057 O O . VAL A 1 143 ? 2.301 -10.691 0.253 1.00 91.12 143 VAL A O 1
ATOM 1060 N N . ALA A 1 144 ? 2.414 -8.781 1.423 1.00 88.56 144 ALA A N 1
ATOM 1061 C CA . ALA A 1 144 ? 3.598 -8.249 0.756 1.00 88.56 144 ALA A CA 1
ATOM 1062 C C . ALA A 1 144 ? 4.812 -9.187 0.937 1.00 88.56 144 ALA A C 1
ATOM 1064 O O . ALA A 1 144 ? 5.417 -9.633 -0.040 1.00 88.56 144 ALA A O 1
ATOM 1065 N N . PHE A 1 145 ? 5.070 -9.596 2.185 1.00 86.06 145 PHE A N 1
ATOM 1066 C CA . PHE A 1 145 ? 6.214 -10.436 2.552 1.00 86.06 145 PHE A CA 1
ATOM 1067 C C . PHE A 1 145 ? 5.924 -11.945 2.574 1.00 86.06 145 PHE A C 1
ATOM 1069 O O . PHE A 1 145 ? 6.837 -12.734 2.807 1.00 86.06 145 PHE A O 1
ATOM 1076 N N . GLY A 1 146 ? 4.667 -12.367 2.395 1.00 90.06 146 GLY A N 1
ATOM 1077 C CA . GLY A 1 146 ? 4.267 -13.775 2.519 1.00 90.06 146 GLY A CA 1
ATOM 1078 C C . GLY A 1 146 ? 4.443 -14.352 3.931 1.00 90.06 146 GLY A C 1
ATOM 1079 O O . GLY A 1 146 ? 4.551 -15.565 4.089 1.00 90.06 146 GLY A O 1
ATOM 1080 N N . SER A 1 147 ? 4.498 -13.497 4.960 1.00 93.06 147 SER A N 1
ATOM 1081 C CA . SER A 1 147 ? 4.739 -13.893 6.352 1.00 93.06 147 SER A CA 1
ATOM 1082 C C . SER A 1 147 ? 3.658 -13.340 7.288 1.00 93.06 147 SER A C 1
ATOM 1084 O O . SER A 1 147 ? 3.664 -12.143 7.600 1.00 93.06 147 SER A O 1
ATOM 1086 N N . PRO A 1 148 ? 2.742 -14.185 7.802 1.00 91.88 148 PRO A N 1
ATOM 1087 C CA . PRO A 1 148 ? 1.693 -13.734 8.718 1.00 91.88 148 PRO A CA 1
ATOM 1088 C C . PRO A 1 148 ? 2.257 -13.253 10.063 1.00 91.88 148 PRO A C 1
ATOM 1090 O O . PRO A 1 148 ? 1.724 -12.316 10.655 1.00 91.88 148 PRO A O 1
ATOM 1093 N N . ILE A 1 149 ? 3.373 -13.835 10.519 1.00 94.94 149 ILE A N 1
ATOM 1094 C CA . ILE A 1 149 ? 4.043 -13.451 11.772 1.00 94.94 149 ILE A CA 1
ATOM 1095 C C . ILE A 1 149 ? 4.584 -12.017 11.671 1.00 94.94 149 ILE A C 1
ATOM 1097 O O . ILE A 1 149 ? 4.437 -11.236 12.612 1.00 94.94 149 ILE A O 1
ATOM 1101 N N . GLY A 1 150 ? 5.136 -11.642 10.510 1.00 90.94 150 GLY A N 1
ATOM 1102 C CA . GLY A 1 150 ? 5.605 -10.279 10.251 1.00 90.94 150 GLY A CA 1
ATOM 1103 C C . GLY A 1 150 ? 4.481 -9.241 10.332 1.00 90.94 150 GLY A C 1
ATOM 1104 O O . GLY A 1 150 ? 4.660 -8.184 10.934 1.00 90.94 150 GLY A O 1
ATOM 1105 N N . GLY A 1 151 ? 3.292 -9.567 9.813 1.00 91.38 151 GLY A N 1
ATOM 1106 C CA . GLY A 1 151 ? 2.116 -8.696 9.913 1.00 91.38 151 GLY A CA 1
ATOM 1107 C C . GLY A 1 151 ? 1.651 -8.469 11.358 1.00 91.38 151 GLY A C 1
ATOM 1108 O O . GLY A 1 151 ? 1.338 -7.340 11.741 1.00 91.38 151 GLY A O 1
ATOM 1109 N N . VAL A 1 152 ? 1.652 -9.518 12.189 1.00 93.25 152 VAL A N 1
ATOM 1110 C CA . VAL A 1 152 ? 1.267 -9.412 13.609 1.00 93.25 152 VAL A CA 1
ATOM 1111 C C . VAL A 1 152 ? 2.281 -8.585 14.401 1.00 93.25 152 VAL A C 1
ATOM 1113 O O . VAL A 1 152 ? 1.877 -7.690 15.145 1.00 93.25 152 VAL A O 1
ATOM 1116 N N . LEU A 1 153 ? 3.582 -8.829 14.211 1.00 93.75 153 LEU A N 1
ATOM 1117 C CA . LEU A 1 153 ? 4.646 -8.038 14.842 1.00 93.75 153 LEU A CA 1
ATOM 1118 C C . LEU A 1 153 ? 4.539 -6.559 14.468 1.00 93.75 153 LEU A C 1
ATOM 1120 O O . LEU A 1 153 ? 4.569 -5.701 15.350 1.00 93.75 153 LEU A O 1
ATOM 1124 N N . PHE A 1 154 ? 4.303 -6.268 13.187 1.00 90.44 154 PHE A N 1
ATOM 1125 C CA . PHE A 1 154 ? 4.070 -4.906 12.724 1.00 90.44 154 PHE A CA 1
ATOM 1126 C C . PHE A 1 154 ? 2.857 -4.271 13.420 1.00 90.44 154 PHE A C 1
ATOM 1128 O O . PHE A 1 154 ? 2.936 -3.146 13.912 1.00 90.44 154 PHE A O 1
ATOM 1135 N N . SER A 1 155 ? 1.738 -4.992 13.547 1.00 91.00 155 SER A N 1
ATOM 1136 C CA . SER A 1 155 ? 0.569 -4.473 14.265 1.00 91.00 155 SER A CA 1
ATOM 1137 C C . SER A 1 155 ? 0.862 -4.162 15.735 1.00 91.00 155 SER A C 1
ATOM 1139 O O . SER A 1 155 ? 0.330 -3.176 16.254 1.00 91.00 155 SER A O 1
ATOM 1141 N N . LEU A 1 156 ? 1.654 -4.996 16.414 1.00 91.56 156 LEU A N 1
ATOM 1142 C CA . LEU A 1 156 ? 2.034 -4.785 17.812 1.00 91.56 156 LEU A CA 1
ATOM 1143 C C . LEU A 1 156 ? 2.925 -3.553 17.954 1.00 91.56 156 LEU A C 1
ATOM 1145 O O . LEU A 1 156 ? 2.630 -2.686 18.770 1.00 91.56 156 LEU A O 1
ATOM 1149 N N . GLU A 1 157 ? 3.950 -3.431 17.113 1.00 89.56 157 GLU A N 1
ATOM 1150 C CA . GLU A 1 157 ? 4.852 -2.279 17.088 1.00 89.56 157 GLU A CA 1
ATOM 1151 C C . GLU A 1 157 ? 4.081 -0.965 16.920 1.00 89.56 157 GLU A C 1
ATOM 1153 O O . GLU A 1 157 ? 4.290 0.003 17.654 1.00 89.56 157 GLU A O 1
ATOM 1158 N N . VAL A 1 158 ? 3.132 -0.941 15.983 1.00 85.75 158 VAL A N 1
ATOM 1159 C CA . VAL A 1 158 ? 2.326 0.245 15.693 1.00 85.75 158 VAL A CA 1
ATOM 1160 C C . VAL A 1 158 ? 1.392 0.589 16.863 1.00 85.75 158 VAL A C 1
ATOM 1162 O O . VAL A 1 158 ? 1.256 1.764 17.214 1.00 85.75 158 VAL A O 1
ATOM 1165 N N . ARG A 1 159 ? 0.775 -0.409 17.515 1.00 84.31 159 ARG A N 1
ATOM 1166 C CA . ARG A 1 159 ? -0.077 -0.176 18.697 1.00 84.31 159 ARG A CA 1
ATOM 1167 C C . ARG A 1 159 ? 0.723 0.298 19.909 1.00 84.31 159 ARG A C 1
ATOM 1169 O O . ARG A 1 159 ? 0.268 1.207 20.603 1.00 84.31 159 ARG A O 1
ATOM 1176 N N . THR A 1 160 ? 1.914 -0.249 20.129 1.00 86.25 160 THR A N 1
ATOM 1177 C CA . THR A 1 160 ? 2.822 0.204 21.192 1.00 86.25 160 THR A CA 1
ATOM 1178 C C . THR A 1 160 ? 3.255 1.646 20.953 1.00 86.25 160 THR A C 1
ATOM 1180 O O . THR A 1 160 ? 3.159 2.476 21.855 1.00 86.25 160 THR A O 1
ATOM 1183 N N . CYS A 1 161 ? 3.630 1.985 19.717 1.00 77.12 161 CYS A N 1
ATOM 1184 C CA . CYS A 1 161 ? 4.017 3.346 19.352 1.00 77.12 161 CYS A CA 1
ATOM 1185 C C . CYS A 1 161 ? 2.879 4.355 19.601 1.00 77.12 161 CYS A C 1
ATOM 1187 O O . CYS A 1 161 ? 3.130 5.459 20.080 1.00 77.12 161 CYS A O 1
ATOM 1189 N N . ARG A 1 162 ? 1.619 3.963 19.352 1.00 80.25 162 ARG A N 1
ATOM 1190 C CA . ARG A 1 162 ? 0.440 4.771 19.705 1.00 80.25 162 ARG A CA 1
ATOM 1191 C C . ARG A 1 162 ? 0.295 4.950 21.216 1.00 80.25 162 ARG A C 1
ATOM 1193 O O . ARG A 1 162 ? 0.043 6.065 21.654 1.00 80.25 162 ARG A O 1
ATOM 1200 N N . SER A 1 163 ? 0.437 3.884 22.005 1.00 80.00 163 SER A N 1
ATOM 1201 C CA . SER A 1 163 ? 0.327 3.972 23.469 1.00 80.00 163 SER A CA 1
ATOM 1202 C C . SER A 1 163 ? 1.349 4.945 24.055 1.00 80.00 163 SER A C 1
ATOM 1204 O O . SER A 1 163 ? 1.009 5.723 24.937 1.00 80.00 163 SER A O 1
ATOM 1206 N N . ILE A 1 164 ? 2.578 4.937 23.533 1.00 79.25 164 ILE A N 1
ATOM 1207 C CA . ILE A 1 164 ? 3.638 5.863 23.948 1.00 79.25 164 ILE A CA 1
ATOM 1208 C C . ILE A 1 164 ? 3.293 7.296 23.524 1.00 79.25 164 ILE A C 1
ATOM 1210 O O . ILE A 1 164 ? 3.383 8.214 24.332 1.00 79.25 164 ILE A O 1
ATOM 1214 N N . ALA A 1 165 ? 2.831 7.489 22.285 1.00 73.56 165 ALA A N 1
ATOM 1215 C CA . ALA A 1 165 ? 2.428 8.805 21.792 1.00 73.56 165 ALA A CA 1
ATOM 1216 C C . ALA A 1 165 ? 1.244 9.409 22.573 1.00 73.56 165 ALA A C 1
ATOM 1218 O O . ALA A 1 165 ? 1.139 10.627 22.660 1.00 73.56 165 ALA A O 1
ATOM 1219 N N . GLN A 1 166 ? 0.363 8.577 23.142 1.00 69.56 166 GLN A N 1
ATOM 1220 C CA . GLN A 1 166 ? -0.733 9.035 24.004 1.00 69.56 166 GLN A CA 1
ATOM 1221 C C . GLN A 1 166 ? -0.332 9.209 25.477 1.00 69.56 166 GLN A C 1
ATOM 1223 O O . GLN A 1 166 ? -1.010 9.947 26.174 1.00 69.56 166 GLN A O 1
ATOM 1228 N N . ALA A 1 167 ? 0.732 8.552 25.951 1.00 73.62 167 ALA A N 1
ATOM 1229 C CA . ALA A 1 167 ? 1.224 8.682 27.328 1.00 73.62 167 ALA A CA 1
ATOM 1230 C C . ALA A 1 167 ? 2.117 9.919 27.549 1.00 73.62 167 ALA A C 1
ATOM 1232 O O . ALA A 1 167 ? 2.367 10.296 28.688 1.00 73.62 167 ALA A O 1
ATOM 1233 N N . GLY A 1 168 ? 2.623 10.527 26.471 1.00 59.31 168 GLY A N 1
ATOM 1234 C CA . GLY A 1 168 ? 3.400 11.771 26.507 1.00 59.31 168 GLY A CA 1
ATOM 1235 C C . GLY A 1 168 ? 2.569 13.058 26.401 1.00 59.31 168 GLY A C 1
ATOM 1236 O O . GLY A 1 168 ? 3.161 14.123 26.241 1.00 59.31 168 GLY A O 1
ATOM 1237 N N . TYR A 1 169 ? 1.236 12.955 26.443 1.00 47.53 169 TYR A N 1
ATOM 1238 C CA . TYR A 1 169 ? 0.277 14.065 26.426 1.00 47.53 169 TYR A CA 1
ATOM 1239 C C . TYR A 1 169 ? -0.543 14.092 27.713 1.00 47.53 169 TYR A C 1
ATOM 1241 O O . TYR A 1 169 ? -0.877 12.993 28.210 1.00 47.53 169 TYR A O 1
#

Sequence (169 aa):
MENLDFLVALELCHLYLLCGTLSMLRDLQRLLLSPRQMLFALIAASLVKSFAPYAAGSGISEIKCIIAGFVMKGFLGAWTLLIKSIALPLAIASGLSVGKEGPSVHFAVCAGNVISRLFSKYKQSASKTREVLTATAAAGVAVAFGSPIGGVLFSLEVRTCRSIAQAGY

Secondary structure (DSSP, 8-state):
--THHHHHHHHHHHHHHHHTTS-TTS-SSSTTTHHHHHHHHHHHHHHHHHH-GGG-S-SHHHHHHHHHT---TTTT-HHHHHHHHHHHHHHHHTT----SHHHHHHHHHHHHHHHHHH-HHHHT-HHHHHHHHHHHHHHHHHHHHT-HHHHHHHHHHHHHHHHHHHHT-

Nearest PDB structures (foldseek):
  8jgl-assembly1_B  TM=8.927E-01  e=1.675E-07  Mus musculus
  8jgv-assembly1_B  TM=8.995E-01  e=2.145E-07  Mus musculus
  8jev-assembly1_A  TM=8.309E-01  e=1.211E-06  Mus musculus
  8jgs-assembly1_B  TM=8.351E-01  e=4.601E-06  Mus musculus
  8jpj-assembly1_B  TM=8.945E-01  e=2.652E-04  Homo sapiens

Foldseek 3Di:
DWLCQLVVVVVVVVVVVVVVVPPPDDDDVVVVVQVVLVVLSVVLSCLCVPQPVLLRTLLLVVLLCVLLPNDDPPSLDPSSLVSNVVSVVSCVSSVRPDQPLSSQLSVQLSVLLVVLVVDPVSVVDPNSSSVSSLLSSLVSNCVSVVHNVSSVVSSVVSVVSSVVSVVVD

Solvent-accessible surface area (backbone atoms only — not comparable to full-atom values): 9251 Å² total; per-residue (Å²): 138,46,73,47,62,70,55,48,49,52,53,49,51,53,49,50,65,65,59,64,80,75,71,91,85,76,74,74,78,53,69,77,48,51,66,58,25,53,50,39,38,52,50,34,53,50,48,41,63,72,75,36,66,83,48,65,46,44,50,57,70,58,51,50,39,40,57,44,64,53,76,63,86,69,70,78,30,69,66,41,50,52,52,45,65,54,36,49,59,35,35,50,69,36,69,48,96,71,80,68,49,31,57,42,22,47,49,32,26,44,51,31,51,52,55,35,61,73,38,68,84,36,60,79,35,72,69,57,40,36,51,44,35,43,53,24,33,18,52,15,40,15,63,54,71,73,32,65,67,58,9,52,51,49,39,49,53,49,52,52,52,22,54,53,62,56,68,78,102

InterPro domains:
  IPR001807 Chloride channel [PF00654] (41-159)
  IPR001807 Chloride channel [PR00762] (53-70)
  IPR001807 Chloride channel [PR00762] (84-103)
  IPR001807 Chloride channel [PR00762] (138-157)
  IPR014743 Chloride channel, core [SSF81340] (16-161)

Radius of gyration: 19.43 Å; Cα contacts (8 Å, |Δi|>4): 159; chains: 1; bounding box: 56×31×58 Å

Mean predicted aligned error: 10.7 Å

Organism: Aspergillus oryzae (NCBI:txid5062)